Protein AF-A0A7Y4XXZ0-F1 (afdb_monomer_lite)

Secondary structure (DSSP, 8-state):
--HHHHHHHHHHHHTT--HHHHHHHHHHHH-----HHHHHHHHHHHHHTT--GGGGSTTSS-PPPPSSSS--TT-SPTTPPPGGGS-GGG---

pLDDT: mean 87.21, std 11.38, range [51.19, 97.81]

Foldseek 3Di:
DDPVLLVQLLVVLVVLDQLVRSQVCCCPPPVDHDDSVVSVVSQVVCVVVVHDSLVSHPCSPDDPDDPDDDDDPPDDDPPDDDPVRDPCVVVDD

Structure (mmCIF, N/CA/C/O backbone):
data_AF-A0A7Y4XXZ0-F1
#
_entry.id   AF-A0A7Y4XXZ0-F1
#
loop_
_atom_site.group_PDB
_atom_site.id
_atom_site.type_symbol
_atom_site.label_atom_id
_atom_site.label_alt_id
_atom_site.label_comp_id
_atom_site.label_asym_id
_atom_site.label_entity_id
_atom_site.label_seq_id
_atom_site.pdbx_PDB_ins_code
_atom_site.Cartn_x
_atom_site.Cartn_y
_atom_site.Cartn_z
_atom_site.occupancy
_atom_site.B_iso_or_equiv
_atom_site.auth_seq_id
_atom_site.auth_comp_id
_atom_site.auth_asym_id
_atom_site.auth_atom_id
_atom_site.pdbx_PDB_model_num
ATOM 1 N N . MET A 1 1 ? -0.371 2.923 -17.283 1.00 75.50 1 MET A N 1
ATOM 2 C CA . MET A 1 1 ? 0.270 1.805 -16.560 1.00 75.50 1 MET A CA 1
ATOM 3 C C . MET A 1 1 ? 0.291 0.644 -17.528 1.00 75.50 1 MET A C 1
ATOM 5 O O . MET A 1 1 ? -0.735 0.425 -18.160 1.00 75.50 1 MET A O 1
ATOM 9 N N . THR A 1 2 ? 1.437 0.007 -17.763 1.00 91.62 2 THR A N 1
ATOM 10 C CA . THR A 1 2 ? 1.502 -1.110 -18.717 1.00 91.62 2 THR A CA 1
ATOM 11 C C . THR A 1 2 ? 0.810 -2.343 -18.120 1.00 91.62 2 THR A C 1
ATOM 13 O O . THR A 1 2 ? 0.862 -2.516 -16.900 1.00 91.62 2 THR A O 1
ATOM 16 N N . PRO A 1 3 ? 0.186 -3.217 -18.932 1.00 93.19 3 PRO A N 1
ATOM 17 C CA . PRO A 1 3 ? -0.498 -4.412 -18.426 1.00 93.19 3 PRO A CA 1
ATOM 18 C C . PRO A 1 3 ? 0.417 -5.325 -17.599 1.00 93.19 3 PRO A C 1
ATOM 20 O O . PRO A 1 3 ? 0.000 -5.846 -16.569 1.00 93.19 3 PRO A O 1
ATOM 23 N N . ALA A 1 4 ? 1.688 -5.442 -17.999 1.00 94.56 4 ALA A N 1
ATOM 24 C CA . ALA A 1 4 ? 2.696 -6.209 -17.270 1.00 94.56 4 ALA A CA 1
ATOM 25 C C . ALA A 1 4 ? 2.923 -5.676 -15.845 1.00 94.56 4 ALA A C 1
ATOM 27 O O . ALA A 1 4 ? 3.021 -6.444 -14.894 1.00 94.56 4 ALA A O 1
ATOM 28 N N . VAL A 1 5 ? 2.951 -4.352 -15.676 1.00 94.75 5 VAL A N 1
ATOM 29 C CA . VAL A 1 5 ? 3.110 -3.730 -14.358 1.00 94.75 5 VAL A CA 1
ATOM 30 C C . VAL A 1 5 ? 1.846 -3.884 -13.515 1.00 94.75 5 VAL A C 1
ATOM 32 O O . VAL A 1 5 ? 1.956 -4.129 -12.318 1.00 94.75 5 VAL A O 1
ATOM 35 N N . CYS A 1 6 ? 0.655 -3.797 -14.118 1.00 95.06 6 CYS A N 1
ATOM 36 C CA . CYS A 1 6 ? -0.598 -4.097 -13.418 1.00 95.06 6 CYS A CA 1
ATOM 37 C C . CYS A 1 6 ? -0.594 -5.523 -12.854 1.00 95.06 6 CYS A C 1
ATOM 39 O O . CYS A 1 6 ? -0.953 -5.715 -11.697 1.00 95.06 6 CYS A O 1
ATOM 41 N N . ALA A 1 7 ? -0.135 -6.503 -13.640 1.00 96.12 7 ALA A N 1
ATOM 42 C CA . ALA A 1 7 ? -0.039 -7.892 -13.199 1.00 96.12 7 ALA A CA 1
ATOM 43 C C . ALA A 1 7 ? 0.925 -8.057 -12.011 1.00 96.12 7 ALA A C 1
ATOM 45 O O . ALA A 1 7 ? 0.569 -8.697 -11.026 1.00 96.12 7 ALA A O 1
ATOM 46 N N . LEU A 1 8 ? 2.099 -7.415 -12.056 1.00 96.62 8 LEU A N 1
ATOM 47 C CA . LEU A 1 8 ? 3.054 -7.420 -10.939 1.00 96.62 8 LEU A CA 1
ATOM 48 C C . LEU A 1 8 ? 2.477 -6.768 -9.675 1.00 96.62 8 LEU A C 1
ATOM 50 O O . LEU A 1 8 ? 2.658 -7.276 -8.571 1.00 96.62 8 LEU A O 1
ATOM 54 N N . ILE A 1 9 ? 1.771 -5.645 -9.826 1.00 96.56 9 ILE A N 1
ATOM 55 C CA . ILE A 1 9 ? 1.102 -4.979 -8.705 1.00 96.56 9 ILE A CA 1
ATOM 56 C C . ILE A 1 9 ? 0.043 -5.905 -8.103 1.00 96.56 9 ILE A C 1
ATOM 58 O O . ILE A 1 9 ? 0.024 -6.077 -6.888 1.00 96.56 9 ILE A O 1
ATOM 62 N N . ALA A 1 10 ? -0.805 -6.516 -8.932 1.00 96.56 10 ALA A N 1
ATOM 63 C CA . ALA A 1 10 ? -1.843 -7.438 -8.483 1.00 96.56 10 ALA A CA 1
ATOM 64 C C . ALA A 1 10 ? -1.253 -8.649 -7.744 1.00 96.56 10 ALA A C 1
ATOM 66 O O . ALA A 1 10 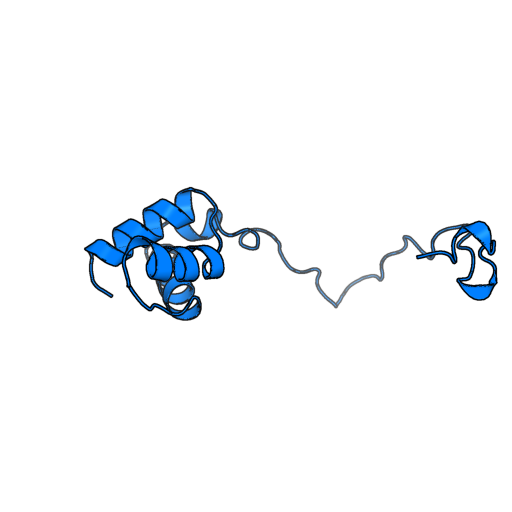? -1.748 -9.008 -6.677 1.00 96.56 10 ALA A O 1
ATOM 67 N N . GLU A 1 11 ? -0.158 -9.224 -8.253 1.00 96.88 11 GLU A N 1
ATOM 68 C CA . GLU A 1 11 ? 0.581 -10.310 -7.598 1.00 96.88 11 GLU A CA 1
ATOM 69 C C . GLU A 1 11 ? 1.042 -9.898 -6.193 1.00 96.88 11 GLU A C 1
ATOM 71 O O . GLU A 1 11 ? 0.744 -10.586 -5.219 1.00 96.88 11 GLU A O 1
ATOM 76 N N . LYS A 1 12 ? 1.728 -8.754 -6.056 1.00 96.69 12 LYS A N 1
ATOM 77 C CA . LYS A 1 12 ? 2.257 -8.315 -4.754 1.00 96.69 12 LYS A CA 1
ATOM 78 C C . LYS A 1 12 ? 1.170 -7.886 -3.783 1.00 96.69 12 LYS A C 1
ATOM 80 O O . LYS A 1 12 ? 1.249 -8.226 -2.606 1.00 96.69 12 LYS A O 1
ATOM 85 N N . VAL A 1 13 ? 0.144 -7.186 -4.260 1.00 95.75 13 VAL A N 1
ATOM 86 C CA . VAL A 1 13 ? -1.002 -6.813 -3.423 1.00 95.75 13 VAL A CA 1
ATOM 87 C C . VAL A 1 13 ? -1.723 -8.063 -2.917 1.00 95.75 13 VAL A C 1
ATOM 89 O O . VAL A 1 13 ? -2.090 -8.092 -1.752 1.00 95.75 13 VAL A O 1
ATOM 92 N N . SER A 1 14 ? -1.844 -9.122 -3.724 1.00 95.56 14 SER A N 1
ATOM 93 C CA . SER A 1 14 ? -2.439 -10.400 -3.287 1.00 95.56 14 SER A CA 1
ATOM 94 C C . SER A 1 14 ? -1.605 -11.134 -2.225 1.00 95.56 14 SER A C 1
ATOM 96 O O . SER A 1 14 ? -2.132 -11.985 -1.515 1.00 95.56 14 SER A O 1
ATOM 98 N N . LEU A 1 15 ? -0.318 -10.793 -2.088 1.00 95.75 15 LEU A N 1
ATOM 99 C CA . LEU A 1 15 ? 0.568 -11.234 -1.001 1.00 95.75 15 LEU A CA 1
ATOM 100 C C . LEU A 1 15 ? 0.521 -10.292 0.220 1.00 95.75 15 LEU A C 1
ATOM 102 O O . LEU A 1 15 ? 1.429 -10.306 1.049 1.00 95.75 15 LEU A O 1
ATOM 106 N N . ASP A 1 16 ? -0.507 -9.446 0.308 1.00 94.44 16 ASP A N 1
ATOM 107 C CA . ASP A 1 16 ? -0.746 -8.468 1.375 1.00 94.44 16 ASP A CA 1
ATOM 108 C C . ASP A 1 16 ? 0.344 -7.383 1.514 1.00 94.44 16 ASP A C 1
ATOM 110 O O . ASP A 1 16 ? 0.503 -6.766 2.576 1.00 94.44 16 ASP A O 1
ATOM 114 N N . PHE A 1 17 ? 1.083 -7.098 0.435 1.00 94.88 17 PHE A N 1
ATOM 115 C CA . PHE A 1 17 ? 1.997 -5.954 0.401 1.00 94.88 17 PHE A CA 1
ATOM 116 C C . PHE A 1 17 ? 1.196 -4.650 0.374 1.00 94.88 17 PHE A C 1
ATOM 118 O O . PHE A 1 17 ? 0.243 -4.491 -0.394 1.00 94.88 17 PHE A O 1
ATOM 125 N N . SER A 1 18 ? 1.620 -3.667 1.171 1.00 94.25 18 SER A N 1
ATOM 126 C CA . SER A 1 18 ? 1.067 -2.317 1.083 1.00 94.25 18 SER A CA 1
ATOM 127 C C . SER A 1 18 ? 1.502 -1.633 -0.223 1.00 94.25 18 SER A C 1
ATOM 129 O O . SER A 1 18 ? 2.576 -1.936 -0.749 1.00 94.25 18 SER A O 1
ATOM 131 N N . PRO A 1 19 ? 0.732 -0.671 -0.756 1.00 95.62 19 PRO A N 1
ATOM 132 C CA . PRO A 1 19 ? 1.115 0.076 -1.958 1.00 95.62 19 PRO A CA 1
ATOM 133 C C . PRO A 1 19 ? 2.492 0.749 -1.867 1.00 95.62 19 PRO A C 1
ATOM 135 O O . PRO A 1 19 ? 3.204 0.846 -2.864 1.00 95.62 19 PRO A O 1
ATOM 138 N N . GLU A 1 20 ? 2.906 1.170 -0.674 1.00 96.44 20 GLU A N 1
ATOM 139 C CA . GLU A 1 20 ? 4.241 1.706 -0.402 1.00 96.44 20 GLU A CA 1
ATOM 140 C C . GLU A 1 20 ? 5.324 0.624 -0.533 1.00 96.44 20 GLU A C 1
ATOM 142 O O . GLU A 1 20 ? 6.363 0.868 -1.146 1.00 96.44 20 GLU A O 1
ATOM 147 N N . GLN A 1 21 ? 5.065 -0.589 -0.033 1.00 96.50 21 GLN A N 1
ATOM 148 C CA . GLN A 1 21 ? 5.973 -1.729 -0.186 1.00 96.50 21 GLN A CA 1
ATOM 149 C C . GLN A 1 21 ? 6.079 -2.177 -1.646 1.00 96.50 21 GLN A C 1
ATOM 151 O O . GLN A 1 21 ? 7.180 -2.443 -2.117 1.00 96.50 21 GLN A O 1
ATOM 156 N N . VAL A 1 22 ? 4.962 -2.220 -2.381 1.00 96.88 22 VAL A N 1
ATOM 157 C CA . VAL A 1 22 ? 4.971 -2.550 -3.816 1.00 96.88 22 VAL A CA 1
ATOM 158 C C . VAL A 1 22 ? 5.752 -1.502 -4.609 1.00 96.88 22 VAL A C 1
ATOM 160 O O . VAL A 1 22 ? 6.550 -1.863 -5.467 1.00 96.88 22 VAL A O 1
ATOM 163 N N . SER A 1 23 ? 5.574 -0.213 -4.304 1.00 97.50 23 SER A N 1
ATOM 164 C CA . SER A 1 23 ? 6.339 0.880 -4.924 1.00 97.50 23 SER A CA 1
ATOM 165 C C . SER A 1 23 ? 7.847 0.727 -4.686 1.00 97.50 23 SER A C 1
ATOM 167 O O . SER A 1 23 ? 8.621 0.795 -5.641 1.00 97.50 23 SER A O 1
ATOM 169 N N . GLY A 1 24 ? 8.262 0.445 -3.446 1.00 97.62 24 GLY A N 1
ATOM 170 C CA . GLY A 1 24 ? 9.665 0.176 -3.121 1.00 97.62 24 GLY A CA 1
ATOM 171 C C . GLY A 1 24 ? 10.210 -1.066 -3.828 1.00 97.62 24 GLY A C 1
ATOM 172 O O . GLY A 1 24 ? 11.274 -1.013 -4.435 1.00 97.62 24 GLY A O 1
ATOM 173 N N . TRP A 1 25 ? 9.450 -2.163 -3.824 1.00 97.81 25 TRP A N 1
ATOM 174 C CA . TRP A 1 25 ? 9.833 -3.409 -4.487 1.00 97.81 25 TRP A CA 1
ATOM 175 C C . TRP A 1 25 ? 10.003 -3.236 -6.001 1.00 97.81 25 TRP A C 1
ATOM 177 O O . TRP A 1 25 ? 10.985 -3.709 -6.565 1.00 97.81 25 TRP A O 1
ATOM 187 N N . LEU A 1 26 ? 9.089 -2.517 -6.661 1.00 96.94 26 LEU A N 1
ATOM 188 C CA . LEU A 1 26 ? 9.180 -2.222 -8.095 1.00 96.94 26 LEU A CA 1
ATOM 189 C C . LEU A 1 26 ? 10.430 -1.410 -8.442 1.00 96.94 26 LEU A C 1
ATOM 191 O O . LEU A 1 26 ? 11.044 -1.655 -9.481 1.00 96.94 26 LEU A O 1
ATOM 195 N N . LEU A 1 27 ? 10.819 -0.478 -7.572 1.00 97.38 27 LEU A N 1
ATOM 196 C CA . LEU A 1 27 ? 12.040 0.293 -7.752 1.00 97.38 27 LEU A CA 1
ATOM 197 C C . LEU A 1 27 ? 13.283 -0.596 -7.611 1.00 97.38 27 LEU A C 1
ATOM 199 O O . LEU A 1 27 ? 14.153 -0.551 -8.470 1.00 97.38 27 LEU A O 1
ATOM 203 N N . THR A 1 28 ? 13.358 -1.423 -6.567 1.00 97.44 28 THR A N 1
ATOM 204 C CA . THR A 1 28 ? 14.549 -2.242 -6.281 1.00 97.44 28 THR A CA 1
ATOM 205 C C . THR A 1 28 ? 14.722 -3.417 -7.246 1.00 97.44 28 THR A C 1
ATOM 207 O O . THR A 1 28 ? 15.830 -3.670 -7.701 1.00 97.44 28 THR A O 1
ATOM 210 N N . GLU A 1 29 ? 13.646 -4.134 -7.577 1.00 96.69 29 GLU A N 1
ATOM 211 C CA . GLU A 1 29 ? 13.728 -5.404 -8.316 1.00 96.69 29 GLU A CA 1
ATOM 212 C C . GLU A 1 29 ? 13.511 -5.267 -9.823 1.00 96.69 29 GLU A C 1
ATOM 214 O O . GLU A 1 29 ? 13.801 -6.194 -10.584 1.00 96.69 29 GLU A O 1
ATOM 219 N N . ARG A 1 30 ? 12.906 -4.164 -10.270 1.00 94.62 30 ARG A N 1
ATOM 220 C CA . ARG A 1 30 ? 12.520 -3.972 -11.676 1.00 94.62 30 ARG A CA 1
ATOM 221 C C . ARG A 1 30 ? 12.982 -2.639 -12.259 1.00 94.62 30 ARG A C 1
ATOM 223 O O . ARG A 1 30 ? 12.766 -2.432 -13.447 1.00 94.62 30 ARG A O 1
ATOM 230 N N . ASP A 1 31 ? 13.596 -1.766 -11.457 1.00 96.00 31 ASP A N 1
ATOM 231 C CA . ASP A 1 31 ? 13.960 -0.391 -11.833 1.00 96.00 31 ASP A CA 1
ATOM 232 C C . ASP A 1 31 ? 12.755 0.435 -12.337 1.00 96.00 31 ASP A C 1
ATOM 234 O O . ASP A 1 31 ? 12.850 1.319 -13.187 1.00 96.00 31 ASP A O 1
ATOM 238 N N . ILE A 1 32 ? 11.560 0.134 -11.813 1.00 95.81 32 ILE A N 1
ATOM 239 C CA . ILE A 1 32 ? 10.313 0.797 -12.203 1.00 95.81 32 ILE A CA 1
ATOM 240 C C . ILE A 1 32 ? 9.894 1.769 -11.106 1.00 95.81 32 ILE A C 1
ATOM 242 O O . ILE A 1 32 ? 9.431 1.379 -10.033 1.00 95.81 32 ILE A O 1
ATOM 246 N N . LYS A 1 33 ? 9.966 3.069 -11.403 1.00 95.94 33 LYS A N 1
ATOM 247 C CA . LYS A 1 33 ? 9.524 4.119 -10.481 1.00 95.94 33 LYS A CA 1
ATOM 248 C C . LYS A 1 33 ? 8.031 4.409 -10.631 1.00 95.94 33 LYS A C 1
ATOM 250 O O . LYS A 1 33 ? 7.604 5.080 -11.569 1.00 95.94 33 LYS A O 1
ATOM 255 N N . ILE A 1 34 ? 7.234 3.949 -9.667 1.00 95.62 34 ILE A N 1
ATOM 256 C CA . ILE A 1 34 ? 5.789 4.217 -9.586 1.00 95.62 34 ILE A CA 1
ATOM 257 C C . ILE A 1 34 ? 5.434 4.699 -8.185 1.00 95.62 34 ILE A C 1
ATOM 259 O O . ILE A 1 34 ? 5.888 4.126 -7.200 1.00 95.62 34 ILE A O 1
ATOM 263 N N . SER A 1 35 ? 4.609 5.743 -8.083 1.00 96.50 35 SER A N 1
ATOM 264 C CA . SER A 1 35 ? 4.117 6.220 -6.789 1.00 96.50 35 SER A CA 1
ATOM 265 C C . SER A 1 35 ? 3.089 5.255 -6.197 1.00 96.50 35 SER A C 1
ATOM 267 O O . SER A 1 35 ? 2.246 4.706 -6.908 1.00 96.50 35 SER A O 1
ATOM 269 N N . HIS A 1 36 ? 3.108 5.098 -4.875 1.00 94.94 36 HIS A N 1
ATOM 270 C CA . HIS A 1 36 ? 2.103 4.316 -4.150 1.00 94.94 36 HIS A CA 1
ATOM 271 C C . HIS A 1 36 ? 0.674 4.823 -4.414 1.00 94.94 36 HIS A C 1
ATOM 273 O O . HIS A 1 36 ? -0.245 4.020 -4.519 1.00 94.94 36 HIS A O 1
ATOM 279 N N . GLU A 1 37 ? 0.482 6.127 -4.642 1.00 97.12 37 GLU A N 1
ATOM 280 C CA . GLU A 1 37 ? -0.818 6.692 -5.031 1.00 97.12 37 GLU A CA 1
ATOM 281 C C . GLU A 1 37 ? -1.338 6.122 -6.359 1.00 97.12 37 GLU A C 1
ATOM 283 O O . GLU A 1 37 ? -2.519 5.808 -6.500 1.00 97.12 37 GLU A O 1
ATOM 288 N N . ARG A 1 38 ? -0.454 5.910 -7.341 1.00 96.94 38 ARG A N 1
ATOM 289 C CA . ARG A 1 38 ? -0.836 5.294 -8.618 1.00 96.94 38 ARG A CA 1
ATOM 290 C C . ARG A 1 38 ? -1.281 3.843 -8.431 1.00 96.94 38 ARG A C 1
ATOM 292 O O . ARG A 1 38 ? -2.190 3.388 -9.122 1.00 96.94 38 ARG A O 1
ATOM 299 N N . ILE A 1 39 ? -0.661 3.140 -7.486 1.00 96.75 39 ILE A N 1
ATOM 300 C CA . ILE A 1 39 ? -1.031 1.777 -7.096 1.00 96.75 39 ILE A CA 1
ATOM 301 C C . ILE A 1 39 ? -2.394 1.786 -6.396 1.00 96.75 39 ILE A C 1
ATOM 303 O O . ILE A 1 39 ? -3.259 0.991 -6.758 1.00 96.75 39 ILE A O 1
ATOM 307 N N . TYR A 1 40 ? -2.644 2.735 -5.486 1.00 96.00 40 TYR A N 1
ATOM 308 C CA . TYR A 1 40 ? -3.972 2.925 -4.896 1.00 96.00 40 TYR A CA 1
ATOM 309 C C . TYR A 1 40 ? -5.040 3.158 -5.970 1.00 96.00 40 TYR A C 1
ATOM 311 O O . TYR A 1 40 ? -6.060 2.475 -5.959 1.00 96.00 40 TYR A O 1
ATOM 319 N N . GLN A 1 41 ? -4.808 4.061 -6.929 1.00 95.88 41 GLN A N 1
ATOM 320 C CA . GLN A 1 41 ? -5.744 4.306 -8.037 1.00 95.88 41 GLN A CA 1
ATOM 321 C C . GLN A 1 41 ? -6.066 3.027 -8.818 1.00 95.88 41 GLN A C 1
ATOM 323 O O . GLN A 1 41 ? -7.222 2.803 -9.181 1.00 95.88 41 GLN A O 1
ATOM 328 N N . HIS A 1 42 ? -5.067 2.174 -9.058 1.00 95.56 42 HIS A N 1
ATOM 329 C CA . HIS A 1 42 ? -5.276 0.892 -9.722 1.00 95.56 42 HIS A CA 1
ATOM 330 C C . HIS A 1 42 ? -6.144 -0.055 -8.890 1.00 95.56 42 HIS A C 1
ATOM 332 O O . HIS A 1 42 ? -7.128 -0.570 -9.411 1.00 95.56 42 HIS A O 1
ATOM 338 N N . VAL A 1 43 ? -5.842 -0.218 -7.600 1.00 95.12 43 VAL A N 1
ATOM 339 C CA . VAL A 1 43 ? -6.626 -1.069 -6.688 1.00 95.12 43 VAL A CA 1
ATOM 340 C C . VAL A 1 43 ? -8.074 -0.577 -6.564 1.00 95.12 43 VAL A C 1
ATOM 342 O O . VAL A 1 43 ? -9.009 -1.375 -6.526 1.00 95.12 43 VAL A O 1
ATOM 345 N N . TRP A 1 44 ? -8.293 0.739 -6.542 1.00 94.31 44 TRP A N 1
ATOM 346 C CA . TRP A 1 44 ? -9.641 1.307 -6.548 1.00 94.31 44 TRP A CA 1
ATOM 347 C C . TRP A 1 44 ? -10.362 1.089 -7.878 1.00 94.31 44 TRP A C 1
ATOM 349 O O . TRP A 1 44 ? -11.552 0.784 -7.874 1.00 94.31 44 TRP A O 1
ATOM 359 N N . THR A 1 45 ? -9.658 1.210 -9.004 1.00 95.56 45 THR A N 1
ATOM 360 C CA . THR A 1 45 ? -10.225 0.927 -10.331 1.00 95.56 45 THR A CA 1
ATOM 361 C C . THR A 1 45 ? -10.649 -0.538 -10.443 1.00 95.56 45 THR A C 1
ATOM 363 O O . THR A 1 45 ? -11.770 -0.800 -10.869 1.00 95.56 45 THR A O 1
ATOM 366 N N . ASP A 1 46 ? -9.805 -1.472 -9.991 1.00 95.56 46 ASP A N 1
ATOM 367 C CA . ASP A 1 46 ? -10.116 -2.905 -9.899 1.00 95.56 46 ASP A CA 1
ATOM 368 C C . ASP A 1 46 ? -11.386 -3.138 -9.069 1.00 95.56 46 ASP A C 1
ATOM 370 O O . ASP A 1 46 ? -12.350 -3.732 -9.546 1.00 95.56 46 ASP A O 1
ATOM 374 N N . LYS A 1 47 ? -11.465 -2.532 -7.880 1.00 94.75 47 LYS A N 1
ATOM 375 C CA . LYS A 1 47 ? -12.668 -2.584 -7.040 1.00 94.75 47 LYS A CA 1
ATOM 376 C C . LYS A 1 47 ? -13.924 -2.075 -7.756 1.00 94.75 47 LYS A C 1
ATOM 378 O O . LYS A 1 47 ? -14.989 -2.675 -7.624 1.00 94.75 47 LYS A O 1
ATOM 383 N N . HIS A 1 48 ? -13.833 -0.965 -8.489 1.00 95.25 48 HIS A N 1
ATOM 384 C CA . HIS A 1 48 ? -14.968 -0.427 -9.248 1.00 95.25 48 HIS A CA 1
ATOM 385 C C . HIS A 1 48 ? -15.426 -1.363 -10.373 1.00 95.25 48 HIS A C 1
ATOM 387 O O . HIS A 1 48 ? -16.600 -1.344 -10.731 1.00 95.25 48 HIS A O 1
ATOM 393 N N . GLN A 1 49 ? -14.523 -2.195 -10.892 1.00 95.94 49 GLN A N 1
ATOM 394 C CA . GLN A 1 49 ? -14.808 -3.220 -11.896 1.00 95.94 49 GLN A CA 1
ATOM 395 C C . GLN A 1 49 ? -15.281 -4.551 -11.282 1.00 95.94 49 GLN A C 1
ATOM 397 O O . GLN A 1 49 ? -15.525 -5.505 -12.015 1.00 95.94 49 GLN A O 1
ATOM 402 N N . GLY A 1 50 ? -15.449 -4.618 -9.957 1.00 95.56 50 GLY A N 1
ATOM 403 C CA . GLY A 1 50 ? -15.856 -5.832 -9.243 1.00 95.56 50 GLY A CA 1
ATOM 404 C C . GLY A 1 50 ? -14.694 -6.735 -8.826 1.00 95.56 50 GLY A C 1
ATOM 405 O O . GLY A 1 50 ? -14.930 -7.861 -8.401 1.00 95.56 50 GLY A O 1
ATOM 406 N N . GLY A 1 51 ? -13.459 -6.251 -8.944 1.00 95.38 51 GLY A N 1
ATOM 407 C CA . GLY A 1 51 ? -12.265 -6.925 -8.461 1.00 95.38 51 GLY A CA 1
ATOM 408 C C . GLY A 1 51 ? -12.085 -6.833 -6.944 1.00 95.38 51 GLY A C 1
ATOM 409 O O . GLY A 1 51 ? -12.799 -6.134 -6.215 1.00 95.38 51 GLY A O 1
ATOM 410 N N . GLU A 1 52 ? -11.111 -7.592 -6.458 1.00 95.31 52 GLU A N 1
ATOM 411 C CA . GLU A 1 52 ? -10.993 -7.973 -5.052 1.00 95.31 52 GLU A CA 1
ATOM 412 C C . GLU A 1 52 ? -9.652 -7.553 -4.435 1.00 95.31 52 GLU A C 1
ATOM 414 O O . GLU A 1 52 ? -9.452 -7.736 -3.233 1.00 95.31 52 GLU A O 1
ATOM 419 N N . LEU A 1 53 ? -8.759 -6.909 -5.204 1.00 94.50 53 LEU A N 1
ATOM 420 C CA . LEU A 1 53 ? -7.427 -6.502 -4.732 1.00 94.50 53 LEU A CA 1
ATOM 421 C C . LEU A 1 53 ? -7.496 -5.631 -3.479 1.00 94.50 53 LEU A C 1
ATOM 423 O O . LEU A 1 53 ? -6.650 -5.714 -2.590 1.00 94.50 53 LEU A O 1
ATOM 427 N N . TYR A 1 54 ? -8.542 -4.811 -3.372 1.00 93.75 54 TYR A N 1
ATOM 428 C CA . TYR A 1 54 ? -8.726 -3.937 -2.224 1.00 93.75 54 TYR A CA 1
ATOM 429 C C . TYR A 1 54 ? -8.845 -4.711 -0.908 1.00 93.75 54 TYR A C 1
ATOM 431 O O . TYR A 1 54 ? -8.507 -4.144 0.124 1.00 93.75 54 TYR A O 1
ATOM 439 N N . LYS A 1 55 ? -9.298 -5.973 -0.905 1.00 93.19 55 LYS A N 1
ATOM 440 C CA . LYS A 1 55 ? -9.478 -6.767 0.323 1.00 93.19 55 LYS A CA 1
ATOM 441 C C . LYS A 1 55 ? -8.153 -7.080 1.015 1.00 93.19 55 LYS A C 1
ATOM 443 O O . LYS A 1 55 ? -8.127 -7.104 2.243 1.00 93.19 55 LYS A O 1
ATOM 448 N N . HIS A 1 56 ? -7.072 -7.186 0.248 1.00 93.50 56 HIS A N 1
ATOM 449 C CA . HIS A 1 56 ? -5.714 -7.426 0.738 1.00 93.50 56 HIS A CA 1
ATOM 450 C C . HIS A 1 56 ? -5.051 -6.190 1.367 1.00 93.50 56 HIS A C 1
ATOM 452 O O . HIS A 1 56 ? -4.031 -6.283 2.047 1.00 93.50 56 HIS A O 1
ATOM 458 N N . LEU A 1 57 ? -5.638 -4.996 1.210 1.00 91.00 57 LEU A N 1
ATOM 459 C CA . LEU A 1 57 ? -5.124 -3.813 1.896 1.00 91.00 57 LEU A CA 1
ATOM 460 C C . LEU A 1 57 ? -5.423 -3.899 3.399 1.00 91.00 57 LEU A C 1
ATOM 462 O O . LEU A 1 57 ? -6.575 -4.038 3.811 1.00 91.00 57 LEU A O 1
ATOM 466 N N . ARG A 1 58 ? -4.401 -3.677 4.236 1.00 82.81 58 ARG A N 1
ATOM 467 C CA . ARG A 1 58 ? -4.490 -3.683 5.716 1.00 82.81 58 ARG A CA 1
ATOM 468 C C . ARG A 1 58 ? -5.628 -2.843 6.310 1.00 82.81 58 ARG A C 1
ATOM 470 O O . ARG A 1 58 ? -6.080 -3.106 7.423 1.00 82.81 58 ARG A O 1
ATOM 477 N N . HIS A 1 59 ? -6.076 -1.806 5.605 1.00 74.88 59 HIS A N 1
ATOM 478 C CA . HIS A 1 59 ? -7.116 -0.885 6.071 1.00 74.88 59 HIS A CA 1
ATOM 479 C C . HIS A 1 59 ? -8.452 -1.011 5.326 1.00 74.88 59 HIS A C 1
ATOM 481 O O . HIS A 1 59 ? -9.362 -0.225 5.579 1.00 74.88 59 HIS A O 1
ATOM 487 N N . SER A 1 60 ? -8.606 -2.004 4.450 1.00 69.69 60 SER A N 1
ATOM 488 C CA . SER A 1 60 ? -9.772 -2.159 3.570 1.00 69.69 60 SER A C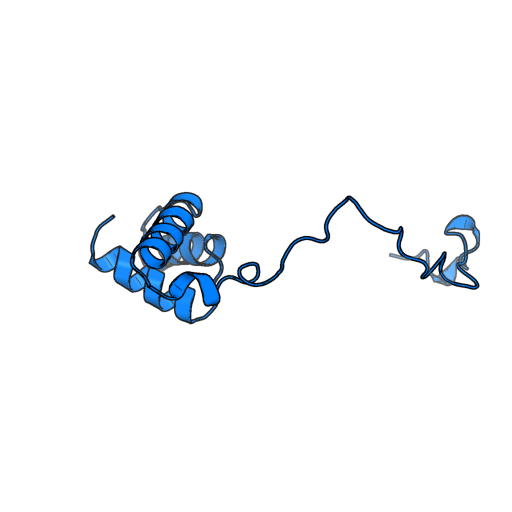A 1
ATOM 489 C C . SER A 1 60 ? -11.096 -2.397 4.296 1.00 69.69 60 SER A C 1
ATOM 491 O O . SER A 1 60 ? -12.157 -1.982 3.827 1.00 69.69 60 SER A O 1
ATOM 493 N N . SER A 1 61 ? -11.035 -3.049 5.454 1.00 65.75 61 SER A N 1
ATOM 494 C CA . SER A 1 61 ? -12.190 -3.588 6.175 1.00 65.75 61 SER A CA 1
ATOM 495 C C . SER A 1 61 ? -12.560 -2.792 7.430 1.00 65.75 61 SER A C 1
ATOM 497 O O . SER A 1 61 ? -13.648 -2.966 7.987 1.00 65.75 61 SER A O 1
ATOM 499 N N . LYS A 1 62 ? -11.702 -1.870 7.887 1.00 68.94 62 LYS A N 1
ATOM 500 C CA . LYS A 1 62 ? -11.924 -1.159 9.151 1.00 68.94 62 LYS A CA 1
ATOM 501 C C . LYS A 1 62 ? -12.762 0.099 8.928 1.00 68.94 62 LYS A C 1
ATOM 503 O O . LYS A 1 62 ? -12.242 1.165 8.603 1.00 68.94 62 LYS A O 1
ATOM 508 N N . LYS A 1 63 ? -14.076 0.010 9.173 1.00 68.19 63 LYS A N 1
ATOM 509 C CA . LYS A 1 63 ? -14.910 1.213 9.332 1.00 68.19 63 LYS A CA 1
ATOM 510 C C . LYS A 1 63 ? -14.318 2.063 10.458 1.00 68.19 63 LYS A C 1
ATOM 512 O O . LYS A 1 63 ? -14.224 1.607 11.599 1.00 68.19 63 LYS A O 1
ATOM 517 N N . ARG A 1 64 ? -13.911 3.299 10.146 1.00 72.00 64 ARG A N 1
ATOM 518 C CA . ARG A 1 64 ? -13.476 4.252 11.177 1.00 72.00 64 ARG A CA 1
ATOM 519 C C . ARG A 1 64 ? -14.602 4.441 12.196 1.00 72.00 64 ARG A C 1
ATOM 521 O O . ARG A 1 64 ? -15.772 4.538 11.822 1.00 72.00 64 ARG A O 1
ATOM 528 N N . LYS A 1 65 ? -14.243 4.491 13.485 1.00 72.75 65 LYS A N 1
ATOM 529 C CA . LYS A 1 65 ? -15.187 4.801 14.567 1.00 72.75 65 LYS A CA 1
ATOM 530 C C . LYS A 1 65 ? -15.830 6.154 14.254 1.00 72.75 65 LYS A C 1
ATOM 532 O O . LYS A 1 65 ? -15.121 7.132 14.015 1.00 72.75 65 LYS A O 1
ATOM 537 N N . LYS A 1 66 ? -17.161 6.196 14.220 1.00 75.12 66 LYS A N 1
ATOM 538 C CA . LYS A 1 66 ? -17.911 7.441 14.032 1.00 75.12 66 LYS A CA 1
ATOM 539 C C . LYS A 1 66 ? -17.593 8.383 15.199 1.00 75.12 66 LYS A C 1
ATOM 541 O O . LYS A 1 66 ? -17.552 7.943 16.345 1.00 75.12 66 LYS A O 1
ATOM 546 N N . GLN A 1 67 ? -17.341 9.657 14.900 1.00 71.50 67 GLN A N 1
ATOM 547 C CA . GLN A 1 67 ? -17.069 10.682 15.920 1.00 71.50 67 GLN A CA 1
ATOM 548 C C . GLN A 1 67 ? -18.333 11.103 16.687 1.00 71.50 67 GLN A C 1
ATOM 550 O O . GLN A 1 67 ? -18.234 11.658 17.775 1.00 71.50 67 GLN A O 1
ATOM 555 N N . TYR A 1 68 ? -19.513 10.812 16.136 1.00 75.88 68 TYR A N 1
ATOM 556 C CA . TYR A 1 68 ? -20.811 11.042 16.762 1.00 75.88 68 TYR A CA 1
ATOM 557 C C . TYR A 1 68 ? -21.363 9.751 17.390 1.00 75.88 68 TYR A C 1
ATOM 559 O O . TYR A 1 68 ? -21.128 8.652 16.880 1.00 75.88 68 TYR A O 1
ATOM 567 N N . GLY A 1 69 ? -22.105 9.887 18.492 1.00 73.19 69 GLY A N 1
ATOM 568 C CA . GLY A 1 69 ? -22.637 8.782 19.299 1.00 73.19 69 GLY A CA 1
ATOM 569 C C . GLY A 1 69 ? -22.235 8.887 20.775 1.00 73.19 69 GLY A C 1
ATOM 570 O O . GLY A 1 69 ? -21.566 9.836 21.183 1.00 73.19 69 GLY A O 1
ATOM 571 N N . SER A 1 70 ? -22.648 7.917 21.597 1.00 70.88 70 SER A N 1
ATOM 572 C CA . SER A 1 70 ? -22.279 7.885 23.018 1.00 70.88 70 SER A CA 1
ATOM 573 C C . SER A 1 70 ? -20.764 7.751 23.183 1.00 70.88 70 SER A C 1
ATOM 575 O O . SER A 1 70 ? -20.154 6.853 22.592 1.00 70.88 70 SER A O 1
ATOM 577 N N . LYS A 1 71 ? -20.161 8.607 24.019 1.00 70.44 71 LYS A N 1
ATOM 578 C CA . LYS A 1 71 ? -18.752 8.479 24.410 1.00 70.44 71 LYS A CA 1
ATOM 579 C C . LYS A 1 71 ? -18.497 7.094 25.004 1.00 70.44 71 LYS A C 1
ATOM 581 O O . LYS A 1 71 ? -19.368 6.497 25.636 1.00 70.44 71 LYS A O 1
ATOM 586 N N . ASP A 1 72 ? -17.292 6.592 24.767 1.00 70.00 72 ASP A N 1
ATOM 587 C CA . ASP A 1 72 ? -16.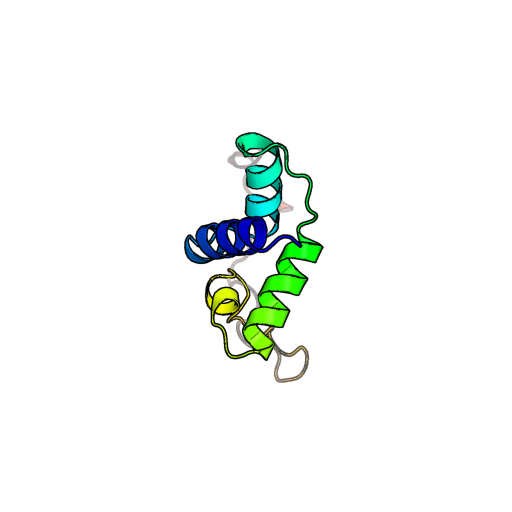851 5.309 25.294 1.00 70.00 72 ASP A CA 1
ATOM 588 C C . ASP A 1 72 ? -16.945 5.322 26.830 1.00 70.00 72 ASP A C 1
ATOM 590 O O . ASP A 1 72 ? -16.277 6.123 27.484 1.00 70.00 72 ASP A O 1
ATOM 594 N N . LYS A 1 73 ? -17.811 4.477 27.405 1.00 71.44 73 LYS A N 1
ATOM 595 C CA . LYS A 1 73 ? -18.042 4.413 28.859 1.00 71.44 73 LYS A CA 1
ATOM 596 C C . LYS A 1 73 ? -16.923 3.688 29.607 1.00 71.44 73 LYS A C 1
ATOM 598 O O . LYS A 1 73 ? -16.994 3.592 30.826 1.00 71.44 73 LYS A O 1
ATOM 603 N N . ARG A 1 74 ? -15.903 3.178 28.901 1.00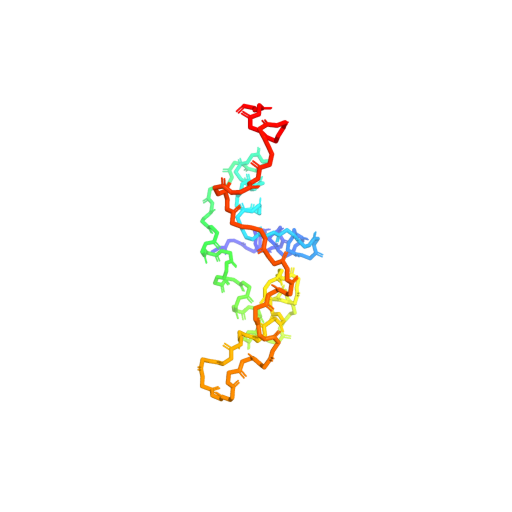 74.81 74 ARG A N 1
ATOM 604 C CA . ARG A 1 74 ? -14.766 2.458 29.500 1.00 74.81 74 ARG A CA 1
ATOM 605 C C . ARG A 1 74 ? -13.992 3.283 30.534 1.00 74.81 74 ARG A C 1
ATOM 607 O O . ARG A 1 74 ? -13.238 2.701 31.303 1.00 74.81 74 ARG A O 1
ATOM 614 N N . GLY A 1 75 ? -14.222 4.597 30.596 1.00 77.38 75 GLY A N 1
ATOM 615 C CA . GLY A 1 75 ? -13.644 5.463 31.616 1.00 77.38 75 GLY A CA 1
ATOM 616 C C . GLY A 1 75 ? -12.127 5.572 31.479 1.00 77.38 75 GLY A C 1
ATOM 617 O O . GLY A 1 75 ? -11.546 5.216 30.454 1.00 77.38 75 GLY A O 1
ATOM 618 N N . GLN A 1 76 ? -11.481 6.111 32.509 1.00 79.12 76 GLN A N 1
ATOM 619 C CA . GLN A 1 76 ? -10.024 6.082 32.617 1.00 79.12 76 GLN A CA 1
ATOM 620 C C . GLN A 1 76 ? -9.566 4.712 33.136 1.00 79.12 76 GLN A C 1
ATOM 622 O O . GLN A 1 76 ? -10.302 4.043 33.861 1.00 79.12 76 GLN A O 1
ATOM 627 N N . ILE A 1 77 ? -8.339 4.307 32.789 1.00 80.06 77 ILE A N 1
ATOM 628 C CA . ILE A 1 77 ? -7.709 3.107 33.356 1.00 80.06 77 ILE A CA 1
ATOM 629 C C . ILE A 1 77 ? -7.691 3.257 34.881 1.00 80.06 77 ILE A C 1
ATOM 631 O O . ILE A 1 77 ? -7.113 4.213 35.408 1.00 80.06 77 ILE A O 1
ATOM 635 N N . ARG A 1 78 ? -8.346 2.327 35.584 1.00 80.19 78 ARG A N 1
ATOM 636 C CA . ARG A 1 78 ? -8.350 2.300 37.047 1.00 80.19 78 ARG A CA 1
ATOM 637 C C . ARG A 1 78 ? -6.910 2.128 37.532 1.00 80.19 78 ARG A C 1
ATOM 639 O O . ARG A 1 78 ? -6.209 1.248 37.043 1.00 80.19 78 ARG A O 1
ATOM 646 N N . ASN A 1 79 ? -6.495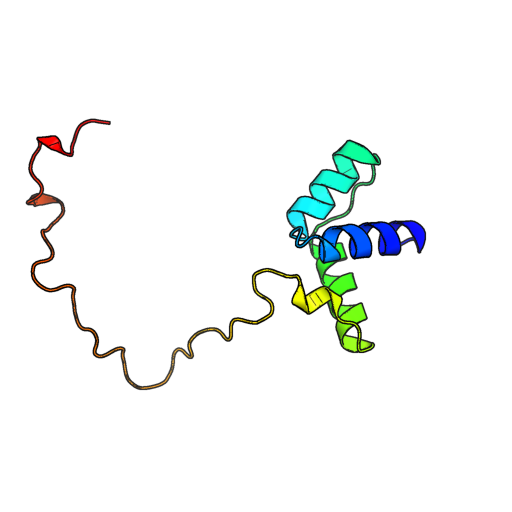 2.965 38.481 1.00 83.00 79 ASN A N 1
ATOM 647 C CA . ASN A 1 79 ? -5.133 3.000 39.025 1.00 83.00 79 ASN A CA 1
ATOM 648 C C . ASN A 1 79 ? -4.054 3.357 37.984 1.00 83.00 79 ASN A C 1
ATOM 650 O O . ASN A 1 79 ? -2.944 2.832 38.037 1.00 83.00 79 ASN A O 1
ATOM 654 N N . ARG A 1 80 ? -4.360 4.237 37.017 1.00 85.00 80 ARG A N 1
ATOM 655 C CA . ARG A 1 80 ? -3.303 4.822 36.179 1.00 85.00 80 ARG A CA 1
ATOM 656 C C . ARG A 1 80 ? -2.334 5.610 37.070 1.00 85.00 80 ARG A C 1
ATOM 658 O O . ARG A 1 80 ? -2.773 6.474 37.819 1.00 85.00 80 ARG A O 1
ATOM 665 N N . ILE A 1 81 ? -1.047 5.306 36.964 1.00 81.69 81 ILE A N 1
ATOM 666 C CA . ILE A 1 81 ? 0.031 6.017 37.661 1.00 81.69 81 ILE A CA 1
ATOM 667 C C . ILE A 1 81 ? 0.483 7.166 36.751 1.00 81.69 81 ILE A C 1
ATOM 669 O O . ILE A 1 81 ? 0.696 6.932 35.550 1.00 81.69 81 ILE A O 1
ATOM 673 N N . SER A 1 82 ? 0.577 8.393 37.280 1.00 83.06 82 SER A N 1
ATOM 674 C CA . SER A 1 82 ? 1.121 9.529 36.525 1.00 83.06 82 SER A CA 1
ATOM 675 C C . SER A 1 82 ? 2.553 9.228 36.084 1.00 83.06 82 SER A C 1
ATOM 677 O O . SER A 1 82 ? 3.258 8.453 36.723 1.00 83.06 82 SER A O 1
ATOM 679 N N . ILE A 1 83 ? 3.011 9.836 34.989 1.00 80.88 83 ILE A N 1
ATOM 680 C CA . ILE A 1 83 ? 4.412 9.686 34.560 1.00 80.88 83 ILE A CA 1
ATOM 681 C C . ILE A 1 83 ? 5.360 10.173 35.668 1.00 80.88 83 ILE A C 1
ATOM 683 O O . ILE A 1 83 ? 6.383 9.542 35.899 1.00 80.88 83 ILE A O 1
ATOM 687 N N . GLU A 1 84 ? 4.961 11.220 36.389 1.00 83.69 84 GLU A N 1
ATOM 688 C CA . GLU A 1 84 ? 5.682 11.815 37.525 1.00 83.69 84 GLU A CA 1
ATOM 689 C C . GLU A 1 84 ? 5.786 10.883 38.743 1.00 83.69 84 GLU A C 1
ATOM 691 O O . GLU A 1 84 ? 6.665 11.053 39.577 1.00 83.69 84 GLU A O 1
ATOM 696 N N . GLU A 1 85 ? 4.901 9.891 38.847 1.00 83.94 85 GLU A N 1
ATOM 697 C CA . GLU A 1 85 ? 4.833 8.953 39.975 1.00 83.94 85 GLU A CA 1
ATOM 698 C C . GLU A 1 85 ? 5.473 7.595 39.641 1.00 83.94 85 GLU A C 1
ATOM 700 O O . GLU A 1 85 ? 5.428 6.659 40.444 1.00 83.94 85 GLU A O 1
ATOM 705 N N . ARG A 1 86 ? 6.034 7.438 38.434 1.00 83.25 86 ARG A N 1
ATOM 706 C CA . ARG A 1 86 ? 6.708 6.197 38.047 1.00 83.25 86 ARG A CA 1
ATOM 707 C C . ARG A 1 86 ? 8.030 6.070 38.809 1.00 83.25 86 ARG A C 1
ATOM 709 O O . ARG A 1 86 ? 8.769 7.045 38.896 1.00 83.25 86 ARG A O 1
ATOM 716 N N . PRO A 1 87 ? 8.367 4.874 39.318 1.00 83.81 87 PRO A N 1
ATOM 717 C CA . PRO A 1 87 ? 9.643 4.663 39.987 1.00 83.81 87 PRO A CA 1
ATOM 718 C C . PRO A 1 87 ? 10.808 4.895 39.014 1.00 83.81 87 PRO A C 1
ATOM 720 O O . PRO A 1 87 ? 10.750 4.470 37.856 1.00 83.81 87 PRO A O 1
ATOM 723 N N . GLU A 1 88 ? 11.885 5.517 39.503 1.00 74.19 88 GLU A N 1
ATOM 724 C CA . GLU A 1 88 ? 13.064 5.902 38.706 1.00 74.19 88 GLU A CA 1
ATOM 725 C C . GLU A 1 88 ? 13.746 4.728 37.994 1.00 74.19 88 GLU A C 1
ATOM 727 O O . GLU A 1 88 ? 14.394 4.920 36.970 1.00 74.19 88 GLU A O 1
ATOM 732 N N . ILE A 1 89 ? 13.528 3.494 38.461 1.00 74.56 89 ILE A N 1
ATOM 733 C CA . ILE A 1 89 ? 14.003 2.267 37.804 1.00 74.56 89 ILE A CA 1
ATOM 734 C C . ILE A 1 89 ? 13.553 2.150 36.334 1.00 74.56 89 ILE A C 1
ATOM 736 O O . ILE A 1 89 ? 14.181 1.446 35.551 1.00 74.56 89 ILE A O 1
ATOM 740 N N . VAL A 1 90 ? 12.475 2.840 35.945 1.00 69.50 90 VAL A N 1
ATOM 741 C CA . VAL A 1 90 ? 11.941 2.861 34.571 1.00 69.50 90 VAL A CA 1
ATOM 742 C C . VAL A 1 90 ? 12.601 3.957 33.709 1.00 69.50 90 VAL A C 1
ATOM 744 O O . VAL A 1 90 ? 12.441 3.956 32.492 1.00 69.50 90 VAL A O 1
ATOM 747 N N . GLY A 1 91 ? 13.349 4.884 34.314 1.00 60.50 91 GLY A N 1
ATOM 748 C CA . GLY A 1 91 ? 13.939 6.073 33.687 1.00 60.50 91 GLY A CA 1
ATOM 749 C C . GLY A 1 91 ? 15.335 5.897 33.083 1.00 60.50 91 GLY A C 1
ATOM 750 O O . GLY A 1 91 ? 16.012 6.896 32.858 1.00 60.50 91 GLY A O 1
ATOM 751 N N . HIS A 1 92 ? 15.781 4.668 32.815 1.00 59.56 92 HIS A N 1
ATOM 752 C CA . HIS A 1 92 ? 17.062 4.416 32.149 1.00 59.56 92 HIS A CA 1
ATOM 753 C C . HIS A 1 92 ? 16.875 3.738 30.790 1.00 59.56 92 HIS A C 1
ATOM 755 O O . HIS A 1 92 ? 16.876 2.512 30.713 1.00 59.56 92 HIS A O 1
ATOM 761 N N . LEU A 1 93 ? 16.760 4.554 29.737 1.00 51.19 93 LEU A N 1
ATOM 762 C CA . LEU A 1 93 ? 17.232 4.279 28.372 1.00 51.19 93 LEU A CA 1
ATOM 763 C C . LEU A 1 93 ? 17.637 5.598 27.706 1.00 51.19 93 LEU A C 1
ATOM 765 O O . LEU A 1 93 ? 16.815 6.540 27.746 1.00 51.19 93 LEU A O 1
#

Radius of gyration: 21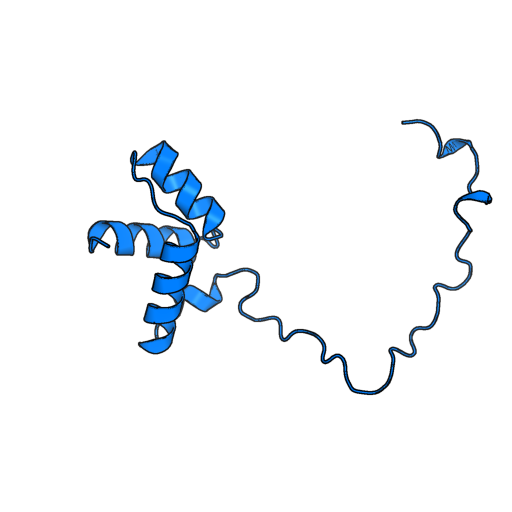.51 Å; chains: 1; bounding box: 40×23×59 Å

Sequence (93 aa):
MTPAVCALIAEKVSLDFSPEQVSGWLLTERDIKISHERIYQHVWTDKHQGGELYKHLRHSSKKRKKQYGSKDKRGQIRNRISIEERPEIVGHL